Protein AF-F2D3T9-F1 (afdb_monomer_lite)

InterPro domains:
  IPR003323 OTU domain [PF02338] (13-83)
  IPR003323 OTU domain [PS50802] (6-86)
  IPR038765 Papain-like cysteine peptidase superfamily [SSF54001] (2-84)
  IPR050704 Peptidase C85-like [PTHR12419] (3-83)

Foldseek 3Di:
DVVVVDDDDDADPFLLRVLLVLCCVPVVGSVCSLVLLVQLLVLCVVPVVVQVVVDPDDSVVVSVQSNDPRHHDDVSSVVSSVVRVD

Secondary structure (DSSP, 8-state):
-GGGT--------STTHHHHHHHHHHHS-GGGHHHHHHHHHHHHHHTHHHHGGG-SS-HHHHHHHHTSTTPPP-HHHHHHHHHHH-

Organism: Hordeum vulgare subsp. vulgare (NCBI:txid112509)

pLDDT: mean 94.51, std 6.65, range [50.94, 98.0]

Structure (mmCIF, N/CA/C/O backbone):
data_AF-F2D3T9-F1
#
_entry.id   AF-F2D3T9-F1
#
loop_
_atom_site.group_PDB
_atom_site.id
_atom_site.type_symbol
_atom_site.label_atom_id
_atom_site.label_alt_id
_atom_site.label_comp_id
_atom_site.label_asym_id
_atom_site.label_entity_id
_atom_site.label_seq_id
_atom_site.pdbx_PDB_ins_code
_atom_site.Cartn_x
_atom_site.Cartn_y
_atom_site.Cartn_z
_atom_site.occupancy
_atom_site.B_iso_or_equiv
_atom_site.auth_seq_id
_atom_site.auth_comp_id
_atom_site.auth_asym_id
_atom_site.auth_atom_id
_atom_site.pdbx_PDB_model_num
ATOM 1 N N . LEU A 1 1 ? 11.672 -18.330 -9.987 1.00 70.50 1 LEU A N 1
ATOM 2 C CA . LEU A 1 1 ? 11.159 -17.356 -10.980 1.00 70.50 1 LEU A CA 1
ATOM 3 C C . LEU A 1 1 ? 11.487 -17.773 -12.412 1.00 70.50 1 LEU A C 1
ATOM 5 O O . LEU A 1 1 ? 10.553 -17.906 -13.191 1.00 70.50 1 LEU A O 1
ATOM 9 N N . GLY A 1 2 ? 12.744 -18.105 -12.735 1.00 81.38 2 GLY A N 1
ATOM 10 C CA . GLY A 1 2 ? 13.125 -18.546 -14.090 1.00 81.38 2 GLY A CA 1
ATOM 11 C C . GLY A 1 2 ? 12.372 -19.775 -14.625 1.00 81.38 2 GLY A C 1
ATOM 12 O O . GLY A 1 2 ? 12.054 -19.825 -15.805 1.00 81.38 2 GLY A O 1
ATOM 13 N N . THR A 1 3 ? 11.976 -20.712 -13.758 1.00 92.38 3 THR A N 1
ATOM 14 C CA . THR A 1 3 ? 11.126 -21.865 -14.126 1.00 92.38 3 THR A CA 1
ATOM 15 C C . THR A 1 3 ? 9.718 -21.478 -14.587 1.00 92.38 3 THR A C 1
ATOM 17 O O . THR A 1 3 ? 9.080 -22.247 -15.294 1.00 92.38 3 THR A O 1
ATOM 20 N N . TYR A 1 4 ? 9.239 -20.294 -14.200 1.00 91.00 4 TYR A N 1
ATOM 21 C CA . TYR A 1 4 ? 7.936 -19.744 -14.582 1.00 91.00 4 TYR A CA 1
ATOM 22 C C . TYR A 1 4 ? 8.059 -18.642 -15.648 1.00 91.00 4 TYR A C 1
ATOM 24 O O . TYR A 1 4 ? 7.087 -17.944 -15.914 1.00 91.00 4 TYR A O 1
ATOM 32 N N . GLY A 1 5 ? 9.251 -18.436 -16.225 1.00 92.25 5 GLY A N 1
ATOM 33 C CA . GLY A 1 5 ? 9.498 -17.346 -17.176 1.00 92.25 5 GLY A CA 1
ATOM 34 C C . GLY A 1 5 ? 9.429 -15.946 -16.553 1.00 92.25 5 GLY A C 1
ATOM 35 O O . GLY A 1 5 ? 9.203 -14.972 -17.262 1.00 92.25 5 GLY A O 1
ATOM 36 N N . LEU A 1 6 ? 9.605 -15.839 -15.232 1.00 92.25 6 LEU A N 1
ATOM 37 C CA . LEU A 1 6 ? 9.577 -14.575 -14.494 1.00 92.25 6 LEU A CA 1
ATOM 38 C C . LEU A 1 6 ? 10.989 -14.160 -14.061 1.00 92.25 6 LEU A C 1
ATOM 40 O O . LEU A 1 6 ? 11.854 -15.007 -13.824 1.00 92.25 6 LEU A O 1
ATOM 44 N N . ALA A 1 7 ? 11.187 -12.855 -13.886 1.00 92.00 7 ALA A N 1
ATOM 45 C CA . ALA A 1 7 ? 12.404 -12.253 -13.352 1.00 92.00 7 ALA A CA 1
ATOM 46 C C . ALA A 1 7 ? 12.056 -11.221 -12.271 1.00 92.00 7 ALA A C 1
ATOM 48 O O . ALA A 1 7 ? 10.976 -10.631 -12.299 1.00 92.00 7 ALA A O 1
ATOM 49 N N . GLU A 1 8 ? 12.962 -11.017 -11.315 1.00 91.88 8 GLU A N 1
ATOM 50 C CA . GLU A 1 8 ? 12.815 -9.965 -10.306 1.00 91.88 8 GLU A CA 1
ATOM 51 C C . GLU A 1 8 ? 13.195 -8.617 -10.903 1.00 91.88 8 GLU A C 1
ATOM 53 O O . GLU A 1 8 ? 14.223 -8.488 -11.570 1.00 91.88 8 GLU A O 1
ATOM 58 N N . TYR A 1 9 ? 12.384 -7.605 -10.618 1.00 91.12 9 TYR A N 1
ATOM 59 C CA . TYR A 1 9 ? 12.714 -6.222 -10.909 1.00 91.12 9 TYR A CA 1
ATOM 60 C C . TYR A 1 9 ? 13.065 -5.519 -9.601 1.00 91.12 9 TYR A C 1
ATOM 62 O O . TYR A 1 9 ? 12.284 -5.542 -8.648 1.00 91.12 9 TYR A O 1
ATOM 70 N N . GLN A 1 10 ? 14.256 -4.924 -9.542 1.00 93.12 10 GLN A N 1
ATOM 71 C CA . GLN A 1 10 ? 14.728 -4.269 -8.328 1.00 93.12 10 GLN A CA 1
ATOM 72 C C . GLN A 1 10 ? 13.964 -2.962 -8.102 1.00 93.12 10 GLN A C 1
ATOM 74 O O . GLN A 1 10 ? 13.938 -2.077 -8.955 1.00 93.12 10 GLN A O 1
ATOM 79 N N . ILE A 1 11 ? 13.346 -2.854 -6.928 1.00 93.88 11 ILE A N 1
ATOM 80 C CA . ILE A 1 11 ? 12.616 -1.674 -6.465 1.00 93.88 11 ILE A CA 1
ATOM 81 C C . ILE A 1 11 ? 13.402 -1.043 -5.318 1.00 93.88 11 ILE A C 1
ATOM 83 O O . ILE A 1 11 ? 14.007 -1.743 -4.508 1.00 93.88 11 ILE A O 1
ATOM 87 N N . GLU A 1 12 ? 13.375 0.285 -5.230 1.00 90.44 12 GLU A N 1
ATOM 88 C CA . GLU A 1 12 ? 13.983 1.011 -4.116 1.00 90.44 12 GLU A CA 1
ATOM 89 C C . GLU A 1 12 ? 13.432 0.525 -2.765 1.00 90.44 12 GLU A C 1
ATOM 91 O O . GLU A 1 12 ? 12.219 0.456 -2.559 1.00 90.44 12 GLU A O 1
ATOM 96 N N . GLY A 1 13 ? 14.331 0.222 -1.825 1.00 90.75 13 GLY A N 1
ATOM 97 C CA . GLY A 1 13 ? 14.009 -0.215 -0.461 1.00 90.75 13 GLY A CA 1
ATOM 98 C C . GLY A 1 13 ? 13.566 0.922 0.463 1.00 90.75 13 GLY A C 1
ATOM 99 O O . GLY A 1 13 ? 14.034 1.012 1.595 1.00 90.75 13 GLY A O 1
ATOM 100 N N . ASP A 1 14 ? 12.712 1.820 -0.024 1.00 93.44 14 ASP A N 1
ATOM 101 C CA . ASP A 1 14 ? 12.127 2.911 0.751 1.00 93.44 14 ASP A CA 1
ATOM 102 C C . ASP A 1 14 ? 10.723 2.540 1.262 1.00 93.44 14 ASP A C 1
ATOM 104 O O . ASP A 1 14 ? 10.145 1.512 0.908 1.00 93.44 14 ASP A O 1
ATOM 108 N N . GLY A 1 15 ? 10.106 3.410 2.065 1.00 94.00 15 GLY A N 1
ATOM 109 C CA . GLY A 1 15 ? 8.729 3.195 2.522 1.00 94.00 15 GLY A CA 1
ATOM 110 C C . GLY A 1 15 ? 7.661 3.319 1.421 1.00 94.00 15 GLY A C 1
ATOM 111 O O . GLY A 1 15 ? 6.469 3.339 1.717 1.00 94.00 15 GLY A O 1
ATOM 112 N N . ASN A 1 16 ? 8.044 3.444 0.148 1.00 96.12 16 ASN A N 1
ATOM 113 C CA . ASN A 1 16 ? 7.142 3.376 -0.998 1.00 96.12 16 ASN A CA 1
ATOM 114 C C . ASN A 1 16 ? 7.271 2.064 -1.776 1.00 96.12 16 ASN A C 1
ATOM 116 O O . ASN A 1 16 ? 6.489 1.871 -2.708 1.00 96.12 16 ASN A O 1
ATOM 120 N N . CYS A 1 17 ? 8.185 1.169 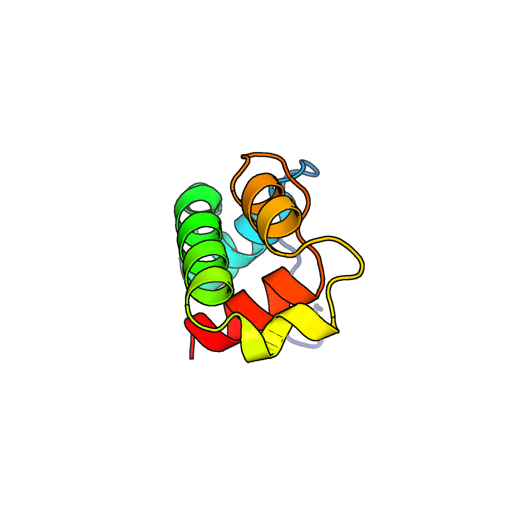-1.393 1.00 96.75 17 CYS A N 1
ATOM 121 C CA . CYS A 1 17 ? 8.532 -0.045 -2.128 1.00 96.75 17 CYS A CA 1
ATOM 122 C C . CYS A 1 17 ? 7.313 -0.876 -2.562 1.00 96.75 17 CYS A C 1
ATOM 124 O O . CYS A 1 17 ? 7.191 -1.206 -3.739 1.00 96.75 17 CYS A O 1
ATOM 126 N N . GLN A 1 18 ? 6.344 -1.123 -1.670 1.00 97.62 18 GLN A N 1
ATOM 127 C CA . GLN A 1 18 ? 5.123 -1.865 -2.012 1.00 97.62 18 GLN A CA 1
ATOM 128 C C . GLN A 1 18 ? 4.323 -1.159 -3.119 1.00 97.62 18 GLN A C 1
ATOM 130 O O . GLN A 1 18 ? 3.896 -1.786 -4.083 1.00 97.62 18 GLN A O 1
ATOM 135 N N . PHE A 1 19 ? 4.144 0.160 -3.019 1.00 97.25 19 PHE A N 1
ATOM 136 C CA . PHE A 1 19 ? 3.394 0.933 -4.011 1.00 97.25 19 PHE A CA 1
ATOM 137 C C . PHE A 1 19 ? 4.161 1.093 -5.327 1.00 97.25 19 PHE A C 1
ATOM 139 O O . PHE A 1 19 ? 3.527 1.176 -6.376 1.00 97.25 19 PHE A O 1
ATOM 146 N N . ARG A 1 20 ? 5.500 1.126 -5.286 1.00 97.25 20 ARG A N 1
ATOM 147 C CA . ARG A 1 20 ? 6.368 1.108 -6.473 1.00 97.25 20 ARG A CA 1
ATOM 148 C C . ARG A 1 20 ? 6.284 -0.235 -7.194 1.00 97.25 20 ARG A C 1
ATOM 150 O O . ARG A 1 20 ? 6.082 -0.242 -8.401 1.00 97.25 20 ARG A O 1
ATOM 157 N N . ALA A 1 21 ? 6.342 -1.346 -6.460 1.00 96.94 21 ALA A N 1
ATOM 158 C CA . ALA A 1 21 ? 6.169 -2.686 -7.014 1.00 96.94 21 ALA A CA 1
ATOM 159 C C . ALA A 1 21 ? 4.779 -2.860 -7.648 1.00 96.94 21 ALA A C 1
ATOM 161 O O . ALA A 1 21 ? 4.663 -3.331 -8.774 1.00 96.94 21 ALA A O 1
ATOM 162 N N . LEU A 1 22 ? 3.719 -2.402 -6.975 1.00 96.50 22 LEU A N 1
ATOM 163 C CA . LEU A 1 22 ? 2.368 -2.406 -7.544 1.00 96.50 22 LEU A CA 1
ATOM 164 C C . LEU A 1 22 ? 2.265 -1.513 -8.791 1.00 96.50 22 LEU A C 1
ATOM 166 O O . LEU A 1 22 ? 1.645 -1.903 -9.776 1.00 96.50 22 LEU A O 1
ATOM 170 N N . ALA A 1 23 ? 2.876 -0.326 -8.773 1.00 96.19 23 ALA A N 1
ATOM 171 C CA . ALA A 1 23 ? 2.880 0.574 -9.923 1.00 96.19 23 ALA A CA 1
ATOM 172 C C . ALA A 1 23 ? 3.629 -0.017 -11.125 1.00 96.19 23 ALA A C 1
ATOM 174 O O . ALA A 1 23 ? 3.152 0.101 -12.250 1.00 96.19 23 ALA A O 1
ATOM 175 N N . ASP A 1 24 ? 4.744 -0.706 -10.895 1.00 95.50 24 ASP A N 1
ATOM 176 C CA . ASP A 1 24 ? 5.440 -1.462 -11.934 1.00 95.50 24 ASP A CA 1
ATOM 177 C C . ASP A 1 24 ? 4.556 -2.578 -12.519 1.00 95.50 24 ASP A C 1
ATOM 179 O O . ASP A 1 24 ? 4.385 -2.667 -13.733 1.00 95.50 24 ASP A O 1
ATOM 183 N N . GLN A 1 25 ? 3.902 -3.381 -11.680 1.00 94.25 25 GLN A N 1
ATOM 184 C CA . GLN A 1 25 ? 3.073 -4.486 -12.171 1.00 94.25 25 GLN A CA 1
ATOM 185 C C . GLN A 1 25 ? 1.817 -4.020 -12.929 1.00 94.25 25 GLN A C 1
ATOM 187 O O . GLN A 1 25 ? 1.401 -4.686 -13.875 1.00 94.25 25 GLN A O 1
ATOM 192 N N . ILE A 1 26 ? 1.234 -2.873 -12.556 1.00 93.75 26 ILE A N 1
ATOM 193 C CA . ILE A 1 26 ? -0.004 -2.345 -13.159 1.00 93.75 26 ILE A CA 1
ATOM 194 C C . ILE A 1 26 ? 0.285 -1.432 -14.358 1.00 93.75 26 ILE A C 1
ATOM 196 O O . ILE A 1 26 ? -0.374 -1.533 -15.390 1.00 93.75 26 ILE A O 1
ATOM 200 N N . PHE A 1 27 ? 1.255 -0.524 -14.228 1.00 93.56 27 PHE A N 1
ATOM 201 C CA . PHE A 1 27 ? 1.526 0.538 -15.204 1.00 93.56 27 PHE A CA 1
ATOM 202 C C . PHE A 1 27 ? 2.850 0.360 -15.952 1.00 93.56 27 PHE A C 1
ATOM 204 O O . PHE A 1 27 ? 3.173 1.198 -16.792 1.00 93.56 27 PHE A O 1
ATOM 211 N N . ARG A 1 28 ? 3.634 -0.685 -15.645 1.00 94.25 28 ARG A N 1
ATOM 212 C CA . ARG A 1 28 ? 5.013 -0.866 -16.145 1.00 94.25 28 ARG A CA 1
ATOM 213 C C . ARG A 1 28 ? 5.910 0.336 -15.847 1.00 94.25 28 ARG A C 1
ATOM 215 O O . ARG A 1 28 ? 6.840 0.627 -16.593 1.00 94.25 28 ARG A O 1
ATOM 222 N N . ASN A 1 29 ? 5.589 1.070 -14.780 1.00 94.44 29 ASN A N 1
ATOM 223 C CA . ASN A 1 29 ? 6.322 2.256 -14.375 1.00 94.44 29 ASN A CA 1
ATOM 224 C C . ASN A 1 29 ? 6.188 2.497 -12.852 1.00 94.44 29 ASN A C 1
ATOM 226 O O . ASN A 1 29 ? 5.119 2.915 -12.387 1.00 94.44 29 ASN A O 1
ATOM 230 N N . PRO A 1 30 ? 7.263 2.293 -12.065 1.00 95.19 30 PRO A N 1
ATOM 231 C CA . PRO A 1 30 ? 7.241 2.459 -10.612 1.00 95.19 30 PRO A CA 1
ATOM 232 C C . PRO A 1 30 ? 7.041 3.912 -10.148 1.00 95.19 30 PRO A C 1
ATOM 234 O O . PRO A 1 30 ? 6.654 4.128 -8.996 1.00 95.19 30 PRO A O 1
ATOM 237 N N . ASP A 1 31 ? 7.226 4.919 -11.007 1.00 95.00 31 ASP A N 1
ATOM 238 C CA . ASP A 1 31 ? 7.017 6.336 -10.662 1.00 95.00 31 ASP A CA 1
ATOM 239 C C . ASP A 1 31 ? 5.535 6.671 -10.436 1.00 95.00 31 ASP A C 1
ATOM 241 O O . ASP A 1 31 ? 5.185 7.654 -9.776 1.00 95.00 31 ASP A O 1
ATOM 245 N N . TYR A 1 32 ? 4.629 5.793 -10.875 1.00 96.12 32 TYR A N 1
ATOM 246 C CA . TYR A 1 32 ? 3.201 5.897 -10.581 1.00 96.12 32 TYR A CA 1
ATOM 247 C C . TYR A 1 32 ? 2.832 5.469 -9.148 1.00 96.12 32 TYR A C 1
ATOM 249 O O . TYR A 1 32 ? 1.652 5.510 -8.787 1.00 96.12 32 TYR A O 1
ATOM 257 N N . HIS A 1 33 ? 3.798 5.140 -8.280 1.00 96.38 33 HIS A N 1
ATOM 258 C CA . HIS A 1 33 ? 3.548 4.706 -6.897 1.00 96.38 33 HIS A CA 1
ATOM 259 C C . HIS A 1 33 ? 2.653 5.666 -6.094 1.00 96.38 33 HIS A C 1
ATOM 261 O O . HIS A 1 33 ? 1.823 5.230 -5.293 1.00 96.38 33 HIS A O 1
ATOM 267 N N . ARG A 1 34 ? 2.754 6.983 -6.326 1.00 96.56 34 ARG A N 1
ATOM 268 C CA . ARG A 1 34 ? 1.889 7.979 -5.671 1.00 96.56 34 ARG A CA 1
ATOM 269 C C . ARG A 1 34 ? 0.423 7.836 -6.089 1.00 96.56 34 ARG A C 1
ATOM 271 O O . ARG A 1 34 ? -0.469 8.014 -5.255 1.00 96.56 34 ARG A O 1
ATOM 278 N N . HIS A 1 35 ? 0.170 7.509 -7.356 1.00 96.44 35 HIS A N 1
ATOM 279 C CA . HIS A 1 35 ? -1.174 7.259 -7.877 1.00 96.44 35 HIS A CA 1
ATOM 280 C C . HIS A 1 35 ? -1.754 5.981 -7.274 1.00 96.44 35 HIS A C 1
ATOM 282 O O . HIS A 1 35 ? -2.881 6.007 -6.776 1.00 96.44 35 HIS A O 1
ATOM 288 N N . VAL A 1 36 ? -0.955 4.910 -7.219 1.00 96.88 36 VAL A N 1
ATOM 289 C CA . VAL A 1 36 ? -1.345 3.647 -6.579 1.00 96.88 36 VAL A CA 1
ATOM 290 C C . VAL A 1 36 ? -1.666 3.862 -5.101 1.00 96.88 36 VAL A C 1
ATOM 292 O O . VAL A 1 36 ? -2.768 3.533 -4.670 1.00 96.88 36 VAL A O 1
ATOM 295 N N . ARG A 1 37 ? -0.782 4.514 -4.330 1.00 97.75 37 ARG A N 1
ATOM 296 C CA . ARG A 1 37 ? -1.033 4.825 -2.910 1.00 97.75 37 ARG A CA 1
ATOM 297 C C . ARG A 1 37 ? -2.342 5.591 -2.724 1.00 97.75 37 ARG A C 1
ATOM 299 O O . ARG A 1 37 ? -3.136 5.261 -1.846 1.00 97.75 37 ARG A O 1
ATOM 306 N N . LYS A 1 38 ? -2.601 6.601 -3.561 1.00 97.56 38 LYS A N 1
ATOM 307 C CA . LYS A 1 38 ? -3.845 7.381 -3.504 1.00 97.56 38 LYS A C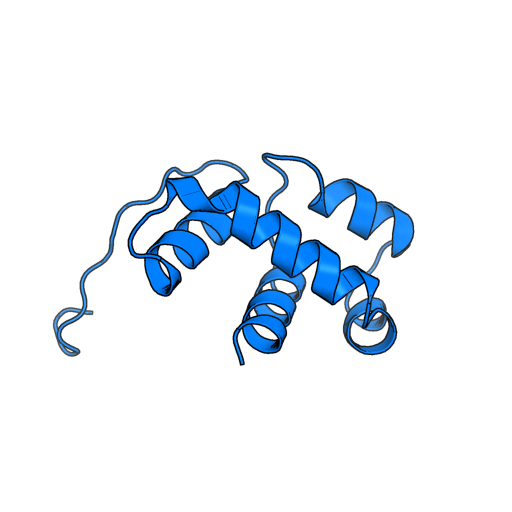A 1
ATOM 308 C C . LYS A 1 38 ? -5.078 6.510 -3.770 1.00 97.56 38 LYS A C 1
ATOM 310 O O . LYS A 1 38 ? -6.081 6.685 -3.081 1.00 97.56 38 LYS A O 1
ATOM 315 N N . ALA A 1 39 ? -5.009 5.595 -4.736 1.00 97.12 39 ALA A N 1
ATOM 316 C CA . ALA A 1 39 ? -6.101 4.679 -5.059 1.00 97.12 39 ALA A CA 1
ATOM 317 C C . ALA A 1 39 ? -6.368 3.679 -3.921 1.00 97.12 39 ALA A C 1
ATOM 319 O O . ALA A 1 39 ? -7.512 3.546 -3.494 1.00 97.12 39 ALA A O 1
ATOM 320 N N . VAL A 1 40 ? -5.316 3.073 -3.367 1.00 97.56 40 VAL A N 1
ATOM 321 C CA . VAL A 1 40 ? -5.399 2.141 -2.229 1.00 97.56 40 VAL A CA 1
ATOM 322 C C . VAL A 1 40 ? -6.000 2.822 -1.001 1.00 97.56 40 VAL A C 1
ATOM 324 O O . VAL A 1 40 ? -6.963 2.341 -0.416 1.00 97.56 40 VAL A O 1
ATOM 327 N N . VAL A 1 41 ? -5.502 4.003 -0.632 1.00 97.69 41 VAL A N 1
ATOM 328 C CA . VAL A 1 41 ? -6.049 4.763 0.502 1.00 97.69 41 VAL A CA 1
ATOM 329 C C . VAL A 1 41 ? -7.510 5.153 0.274 1.00 97.69 41 VAL A C 1
ATOM 331 O O . VAL A 1 41 ? -8.287 5.212 1.231 1.00 97.69 41 VAL A O 1
ATOM 334 N N . LYS A 1 42 ? -7.899 5.451 -0.971 1.00 97.94 42 LYS A N 1
ATOM 335 C CA . LYS A 1 42 ? -9.296 5.732 -1.312 1.00 97.94 42 LYS A CA 1
ATOM 336 C C . LYS A 1 42 ? -10.167 4.492 -1.080 1.00 97.94 42 LYS A C 1
ATOM 338 O O . LYS A 1 42 ? -11.173 4.623 -0.390 1.00 97.94 42 LYS A O 1
ATOM 343 N N . GLN A 1 43 ? -9.732 3.321 -1.548 1.00 98.00 43 GLN A N 1
ATOM 344 C CA . GLN A 1 43 ? -10.407 2.040 -1.316 1.00 98.00 43 GLN A CA 1
ATOM 345 C C . GLN A 1 43 ? -10.589 1.761 0.184 1.00 98.00 43 GLN A C 1
ATOM 347 O O . GLN A 1 43 ? -11.705 1.518 0.641 1.00 98.00 43 GLN A O 1
ATOM 352 N N . LEU A 1 44 ? -9.513 1.886 0.967 1.00 97.62 44 LEU A N 1
ATOM 353 C CA . LEU A 1 44 ? -9.538 1.718 2.425 1.00 97.62 44 LEU A CA 1
ATOM 354 C C . LEU A 1 44 ? -10.548 2.666 3.092 1.00 97.62 44 LEU A C 1
ATOM 356 O O . LEU A 1 44 ? -11.292 2.287 3.993 1.00 97.62 44 LEU A O 1
ATOM 360 N N . LYS A 1 45 ? -10.606 3.920 2.634 1.00 97.62 45 LYS A N 1
ATOM 361 C CA . LYS A 1 45 ? -11.536 4.914 3.178 1.00 97.62 45 LYS A CA 1
ATOM 362 C C . LYS A 1 45 ? -12.997 4.592 2.840 1.00 97.62 45 LYS A C 1
ATOM 364 O O . LYS A 1 45 ? -13.851 4.777 3.704 1.00 97.62 45 LYS A O 1
ATOM 369 N N . GLU A 1 46 ? -13.286 4.190 1.604 1.00 97.75 46 GLU A N 1
ATOM 370 C CA . GLU A 1 46 ? -14.653 3.959 1.112 1.00 97.75 46 GLU A CA 1
ATOM 371 C C . GLU A 1 46 ? -15.251 2.658 1.663 1.00 97.75 46 GLU A C 1
ATOM 373 O O . GLU A 1 46 ? -16.409 2.646 2.075 1.00 97.75 46 GLU A O 1
ATOM 378 N N . PHE A 1 47 ? -14.442 1.604 1.790 1.00 97.25 47 PHE A N 1
ATOM 379 C CA . PHE A 1 47 ? -14.880 0.278 2.240 1.00 97.25 47 PHE A CA 1
ATOM 380 C C . PHE A 1 47 ? -14.347 -0.082 3.631 1.00 97.25 47 PHE A C 1
ATOM 382 O O . PHE A 1 47 ? -13.989 -1.225 3.903 1.00 97.25 47 PHE A O 1
ATOM 389 N N . ARG A 1 48 ? -14.317 0.895 4.545 1.00 96.94 48 ARG A N 1
ATOM 390 C CA . ARG A 1 48 ? -13.762 0.760 5.905 1.00 96.94 48 ARG A CA 1
ATOM 391 C C . ARG A 1 48 ? -14.143 -0.547 6.616 1.00 96.94 48 ARG A C 1
ATOM 393 O O . ARG A 1 48 ? -13.276 -1.179 7.212 1.00 96.94 48 ARG A O 1
ATOM 400 N N . LYS A 1 49 ? -15.418 -0.948 6.551 1.00 97.12 49 LYS A N 1
ATOM 401 C CA . LYS A 1 4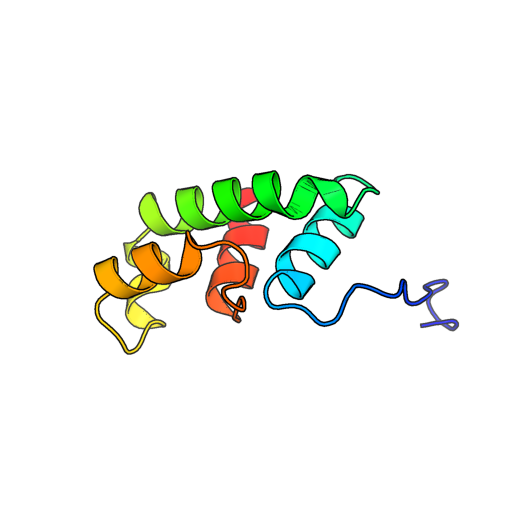9 ? -15.946 -2.139 7.242 1.00 97.12 49 LYS A CA 1
ATOM 402 C C . LYS A 1 49 ? -15.246 -3.441 6.835 1.00 97.12 49 LYS A C 1
ATOM 404 O O . LYS A 1 49 ? -15.232 -4.378 7.621 1.00 97.12 49 LYS A O 1
ATOM 409 N N . HIS A 1 50 ? -14.670 -3.504 5.634 1.00 96.62 50 HIS A N 1
ATOM 410 C CA . HIS A 1 50 ? -13.956 -4.690 5.154 1.00 96.62 50 HIS A CA 1
ATOM 411 C C . HIS A 1 50 ? -12.559 -4.818 5.764 1.00 96.62 50 HIS A C 1
ATOM 413 O O . HIS A 1 50 ? -12.024 -5.917 5.832 1.00 96.62 50 HIS A O 1
ATOM 419 N N . TYR A 1 51 ? -11.969 -3.708 6.213 1.00 97.56 51 TYR A N 1
ATOM 420 C CA . TYR A 1 51 ? -10.562 -3.665 6.609 1.00 97.56 51 TYR A CA 1
ATOM 421 C C . TYR A 1 51 ? -10.358 -3.363 8.091 1.00 97.56 51 TYR A C 1
ATOM 423 O O . TYR A 1 51 ? -9.341 -3.752 8.654 1.00 97.56 51 TYR A O 1
ATOM 431 N N . GLU A 1 52 ? -11.284 -2.646 8.733 1.00 96.62 52 GLU A N 1
ATOM 432 C CA . GLU A 1 52 ? -11.058 -2.114 10.082 1.00 96.62 52 GLU A CA 1
ATOM 433 C C . GLU A 1 52 ? -10.808 -3.193 11.140 1.00 96.62 52 GLU A C 1
ATOM 435 O O . GLU A 1 52 ? -10.029 -2.953 12.054 1.00 96.62 52 GLU A O 1
ATOM 440 N N . GLY A 1 53 ? -11.386 -4.388 10.980 1.00 97.12 53 GLY A N 1
ATOM 441 C CA . GLY A 1 53 ? -11.151 -5.522 11.881 1.00 97.12 53 GLY A CA 1
ATOM 442 C C . GLY A 1 53 ? -9.728 -6.093 11.828 1.00 97.12 53 GLY A C 1
ATOM 443 O O . GLY A 1 53 ? -9.316 -6.771 12.762 1.00 97.12 53 GLY A O 1
ATOM 444 N N . TYR A 1 54 ? -8.967 -5.796 10.771 1.00 96.88 54 TYR A N 1
ATOM 445 C CA . TYR A 1 54 ? -7.576 -6.235 10.598 1.00 96.88 54 TYR A CA 1
ATOM 446 C C . TYR A 1 54 ? -6.559 -5.173 11.033 1.00 96.88 54 TYR A C 1
ATOM 448 O O . TYR A 1 54 ? -5.353 -5.412 11.008 1.00 96.88 54 TYR A O 1
ATOM 456 N N . VAL A 1 55 ? -7.028 -3.986 11.429 1.00 96.44 55 VAL A N 1
ATOM 457 C CA . VAL A 1 55 ? -6.172 -2.874 11.837 1.00 96.44 55 VAL A CA 1
ATOM 458 C C . VAL A 1 55 ? -6.205 -2.753 13.366 1.00 96.44 55 VAL A C 1
ATOM 460 O O . VAL A 1 55 ? -7.237 -2.389 13.922 1.00 96.44 55 VAL A O 1
ATOM 463 N N . PRO A 1 56 ? -5.086 -2.997 14.075 1.00 92.00 56 PRO A N 1
ATOM 464 C CA . PRO A 1 56 ? -5.062 -3.005 15.542 1.00 92.00 56 PRO A CA 1
ATOM 465 C C . PRO A 1 56 ? -5.109 -1.605 16.180 1.00 92.00 56 PRO A C 1
ATOM 467 O O . PRO A 1 56 ? -5.228 -1.482 17.396 1.00 92.00 56 PRO A O 1
ATOM 470 N N . LEU A 1 57 ? -4.978 -0.541 15.382 1.00 93.25 57 LEU A N 1
ATOM 471 C CA . LEU A 1 57 ? -5.042 0.850 15.836 1.00 93.25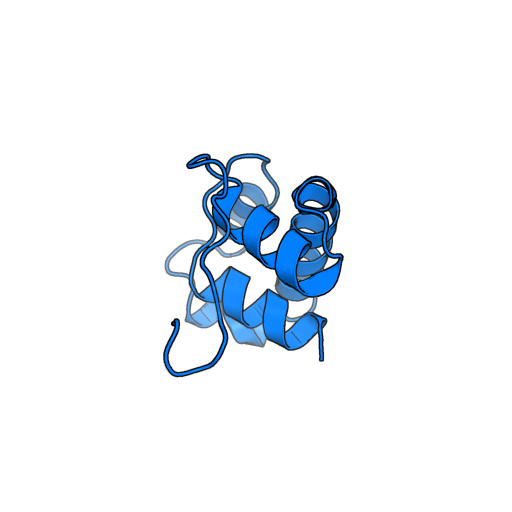 57 LEU A CA 1
ATOM 472 C C . LEU A 1 57 ? -6.324 1.541 15.364 1.00 93.25 57 LEU A C 1
ATOM 474 O O . LEU A 1 57 ? -7.017 1.052 14.475 1.00 93.25 57 LEU A O 1
ATOM 478 N N . ASP A 1 58 ? -6.604 2.734 15.899 1.00 96.88 58 ASP A N 1
ATOM 479 C CA . ASP A 1 58 ? -7.714 3.548 15.401 1.00 96.88 58 ASP A CA 1
ATOM 480 C C . ASP A 1 58 ? -7.622 3.735 13.877 1.00 96.88 58 ASP A C 1
ATOM 482 O O . ASP A 1 58 ? -6.617 4.206 13.329 1.00 96.88 58 ASP A O 1
ATOM 486 N N . TYR A 1 59 ? -8.708 3.395 13.186 1.00 97.25 59 TYR A N 1
ATOM 487 C CA . TYR A 1 59 ? -8.722 3.354 11.730 1.00 97.25 59 TYR A CA 1
ATOM 488 C C . TYR A 1 59 ? -8.480 4.732 11.096 1.00 97.25 59 TYR A C 1
ATOM 490 O O . TYR A 1 59 ? -7.883 4.841 10.024 1.00 97.25 59 TYR A O 1
ATOM 498 N N . LYS A 1 60 ? -8.893 5.828 11.752 1.00 97.06 60 LYS A N 1
ATOM 499 C CA . LYS A 1 60 ? -8.622 7.179 11.236 1.00 97.06 60 LYS A CA 1
ATOM 500 C C . LYS A 1 60 ? -7.136 7.512 11.347 1.00 97.06 60 LYS A C 1
ATOM 502 O O . LYS A 1 60 ? -6.601 8.154 10.440 1.00 97.06 60 LYS A O 1
ATOM 507 N N . VAL A 1 61 ? -6.468 7.091 12.421 1.00 97.38 61 VAL A N 1
ATOM 508 C CA . VAL A 1 61 ? -5.009 7.216 12.575 1.00 97.38 61 VAL A CA 1
ATOM 509 C C . 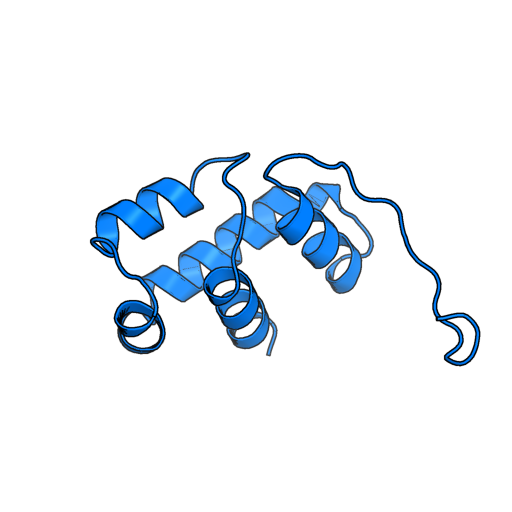VAL A 1 61 ? -4.283 6.377 11.521 1.00 97.38 61 VAL A C 1
ATOM 511 O O . VAL A 1 61 ? -3.371 6.891 10.871 1.00 97.38 61 VAL A O 1
ATOM 514 N N . TYR A 1 62 ? -4.736 5.147 11.272 1.00 97.75 62 TYR A N 1
ATOM 515 C CA . TYR A 1 62 ? -4.200 4.283 10.216 1.00 97.75 62 TYR A CA 1
ATOM 516 C C . TYR A 1 62 ? -4.289 4.936 8.833 1.00 97.75 62 TYR A C 1
ATOM 518 O O . TYR A 1 62 ? -3.276 5.106 8.156 1.00 97.75 62 TYR A O 1
ATOM 526 N N . LEU A 1 63 ? -5.471 5.428 8.447 1.00 97.62 63 LEU A N 1
ATOM 527 C CA . LEU A 1 63 ? -5.655 6.126 7.170 1.00 97.62 63 LEU A CA 1
ATOM 528 C C . LEU A 1 63 ? -4.777 7.380 7.047 1.00 97.62 63 LEU A C 1
ATOM 530 O O . LEU A 1 63 ? -4.329 7.712 5.949 1.00 97.62 63 LEU A O 1
ATOM 534 N N . LYS A 1 64 ? -4.541 8.112 8.146 1.00 97.50 64 LYS A N 1
ATOM 535 C CA . LYS A 1 64 ? -3.631 9.270 8.147 1.00 97.50 64 LYS A CA 1
ATOM 536 C C . LYS A 1 64 ? -2.184 8.847 7.904 1.00 97.50 64 LYS A C 1
ATOM 538 O O . LYS A 1 64 ? -1.505 9.532 7.145 1.00 97.50 64 LYS A O 1
ATOM 543 N N . LYS A 1 65 ? -1.733 7.741 8.505 1.00 97.00 65 LYS A N 1
ATOM 544 C CA . LYS A 1 65 ? -0.404 7.166 8.257 1.00 97.00 65 LYS A CA 1
ATOM 545 C C . LYS A 1 65 ? -0.260 6.724 6.804 1.00 97.00 65 LYS A C 1
ATOM 547 O O . LYS A 1 65 ? 0.599 7.248 6.107 1.00 97.00 65 LYS A O 1
ATOM 552 N N . MET A 1 66 ? -1.177 5.895 6.305 1.00 97.19 66 MET A N 1
ATOM 553 C CA . MET A 1 66 ? -1.097 5.328 4.949 1.00 97.19 66 MET A CA 1
ATOM 554 C C . MET A 1 66 ? -1.129 6.376 3.826 1.00 97.19 66 MET A C 1
ATOM 556 O O . MET A 1 66 ? -0.595 6.149 2.738 1.00 97.19 66 MET A O 1
ATOM 560 N N . LYS A 1 67 ? -1.703 7.558 4.088 1.00 96.81 67 LYS A N 1
ATOM 561 C CA . LYS A 1 67 ? -1.654 8.718 3.181 1.00 96.81 67 LYS A CA 1
ATOM 562 C C . LYS A 1 67 ? -0.261 9.315 2.999 1.00 96.81 67 LYS A C 1
ATOM 564 O O . LYS A 1 67 ? -0.035 9.976 1.985 1.00 96.81 67 LYS A O 1
ATOM 569 N N . ARG A 1 68 ? 0.637 9.169 3.975 1.00 97.19 68 ARG A N 1
ATOM 570 C CA . ARG A 1 68 ? 1.960 9.799 3.950 1.00 97.19 68 ARG A CA 1
ATOM 571 C C . ARG A 1 68 ? 2.856 9.070 2.956 1.00 97.19 68 ARG A C 1
ATOM 573 O O . ARG A 1 68 ? 2.908 7.845 2.928 1.00 97.19 68 ARG A O 1
ATOM 580 N N . SER A 1 69 ? 3.567 9.838 2.135 1.00 95.75 69 SER A N 1
ATOM 581 C CA . SER A 1 69 ? 4.631 9.279 1.298 1.00 95.75 69 SER A CA 1
ATOM 582 C C . SER A 1 69 ? 5.732 8.711 2.191 1.00 95.75 69 SER A C 1
ATOM 584 O O . SER A 1 69 ? 6.056 9.321 3.210 1.00 95.75 69 SER A O 1
ATOM 586 N N . GLY A 1 70 ? 6.283 7.559 1.818 1.00 95.44 70 GLY A N 1
ATOM 587 C CA . GLY A 1 70 ? 7.275 6.846 2.620 1.00 95.44 70 GLY A CA 1
ATOM 588 C C . GLY A 1 70 ? 6.710 6.088 3.827 1.00 95.44 70 GLY A C 1
ATOM 589 O O . GLY A 1 70 ? 7.491 5.534 4.591 1.00 95.44 70 GLY A O 1
ATOM 590 N N . GLU A 1 71 ? 5.387 6.037 4.024 1.00 97.50 71 GLU A N 1
ATOM 591 C CA . GLU A 1 71 ? 4.802 5.104 4.996 1.00 97.50 71 GLU A CA 1
ATOM 592 C C . GLU A 1 71 ? 4.751 3.701 4.387 1.00 97.50 71 GLU A C 1
ATOM 594 O O . GLU A 1 71 ? 4.121 3.511 3.338 1.00 97.50 71 GLU A O 1
ATOM 599 N N . TRP A 1 72 ? 5.374 2.737 5.064 1.00 96.31 72 TRP A N 1
ATOM 600 C CA . TRP A 1 72 ? 5.402 1.334 4.664 1.00 96.31 72 TRP A CA 1
ATOM 601 C C . TRP A 1 72 ? 3.987 0.770 4.526 1.00 96.31 72 TRP A C 1
ATOM 603 O O . TRP A 1 72 ? 3.147 0.952 5.406 1.00 96.31 72 TRP A O 1
ATOM 613 N N . GLY A 1 73 ? 3.731 0.093 3.409 1.00 96.19 73 GLY A N 1
ATOM 614 C CA . GLY A 1 73 ? 2.510 -0.683 3.227 1.00 96.19 73 GLY A CA 1
ATOM 615 C C . GLY A 1 73 ? 2.562 -2.008 3.989 1.00 96.19 73 GLY A C 1
ATOM 616 O O . GLY A 1 73 ? 3.633 -2.488 4.359 1.00 96.19 73 GLY A O 1
ATOM 617 N N . ASP A 1 74 ? 1.398 -2.606 4.198 1.00 96.38 74 ASP A N 1
ATOM 618 C CA . ASP A 1 74 ? 1.199 -3.868 4.900 1.00 96.38 74 ASP A CA 1
ATOM 619 C C . ASP A 1 74 ? 0.297 -4.812 4.080 1.00 96.38 74 ASP A C 1
ATOM 621 O O . ASP A 1 74 ? 0.067 -4.626 2.881 1.00 96.38 74 ASP A O 1
ATOM 625 N N . HIS A 1 75 ? -0.188 -5.877 4.711 1.00 97.00 75 HIS A N 1
ATOM 626 C CA . HIS A 1 75 ? -1.099 -6.828 4.078 1.00 97.00 75 HIS A CA 1
ATOM 627 C C . HIS A 1 75 ? -2.484 -6.219 3.782 1.00 97.00 75 HIS A C 1
ATOM 629 O O . HIS A 1 75 ? -3.129 -6.622 2.817 1.00 97.00 75 HIS A O 1
ATOM 635 N N . VAL A 1 76 ? -2.930 -5.219 4.551 1.00 97.62 76 VAL A N 1
ATOM 636 C CA . VAL A 1 76 ? -4.229 -4.557 4.366 1.00 97.62 76 VAL A CA 1
ATOM 637 C C . VAL A 1 76 ? -4.177 -3.608 3.168 1.00 97.62 76 VAL A C 1
ATOM 639 O O . VAL A 1 76 ? -5.106 -3.587 2.361 1.00 97.62 76 VAL A O 1
ATOM 642 N N . THR A 1 77 ? -3.078 -2.866 2.983 1.00 97.31 77 THR A N 1
ATOM 643 C CA . THR A 1 77 ? -2.873 -2.067 1.761 1.00 97.31 77 THR A CA 1
ATOM 644 C C . THR A 1 77 ? -2.743 -2.940 0.519 1.00 97.31 77 THR A C 1
ATOM 646 O O . THR A 1 77 ? -3.215 -2.534 -0.543 1.00 97.31 77 THR A O 1
ATOM 649 N N . LEU A 1 78 ? -2.157 -4.136 0.638 1.00 97.38 78 LEU A N 1
ATOM 650 C CA . LEU A 1 78 ? -2.079 -5.094 -0.464 1.00 97.38 78 LEU A CA 1
ATOM 651 C C . LEU A 1 78 ? -3.462 -5.643 -0.842 1.00 97.38 78 LEU A C 1
ATOM 653 O O . LEU A 1 78 ? -3.808 -5.632 -2.022 1.00 97.38 78 LEU A O 1
ATOM 657 N N . GLN A 1 79 ? -4.275 -6.047 0.140 1.00 97.94 79 GLN A N 1
ATOM 658 C CA . GLN A 1 79 ? -5.648 -6.496 -0.114 1.00 97.94 79 GLN A CA 1
ATOM 659 C C . GLN A 1 79 ? -6.489 -5.384 -0.751 1.00 97.94 79 GLN A C 1
ATOM 661 O O . GLN A 1 79 ? -7.135 -5.598 -1.769 1.00 97.94 79 GLN A O 1
ATOM 666 N N . ALA A 1 80 ? -6.416 -4.162 -0.217 1.00 97.50 80 ALA A N 1
ATOM 667 C CA . ALA A 1 80 ? -7.134 -3.028 -0.788 1.00 97.50 80 ALA A CA 1
ATOM 668 C C . ALA A 1 80 ? -6.638 -2.646 -2.194 1.00 97.50 80 ALA A C 1
ATOM 670 O O . ALA A 1 80 ? -7.409 -2.115 -2.992 1.00 97.50 80 ALA A O 1
ATOM 671 N N . ALA A 1 81 ? -5.366 -2.893 -2.523 1.00 96.88 81 ALA A N 1
ATOM 672 C CA . ALA A 1 81 ? -4.880 -2.749 -3.891 1.00 96.88 81 ALA A CA 1
ATOM 673 C C . ALA A 1 81 ? -5.529 -3.779 -4.820 1.00 96.88 81 ALA A C 1
ATOM 675 O O . ALA A 1 81 ? -6.006 -3.398 -5.886 1.00 96.88 81 ALA A O 1
ATOM 676 N N . ALA A 1 82 ? -5.597 -5.045 -4.400 1.00 96.19 82 ALA A N 1
ATOM 677 C CA . ALA A 1 82 ? -6.246 -6.104 -5.166 1.00 96.19 82 ALA A CA 1
ATOM 678 C C . ALA A 1 82 ? -7.733 -5.795 -5.403 1.00 96.19 82 ALA A C 1
ATOM 680 O O 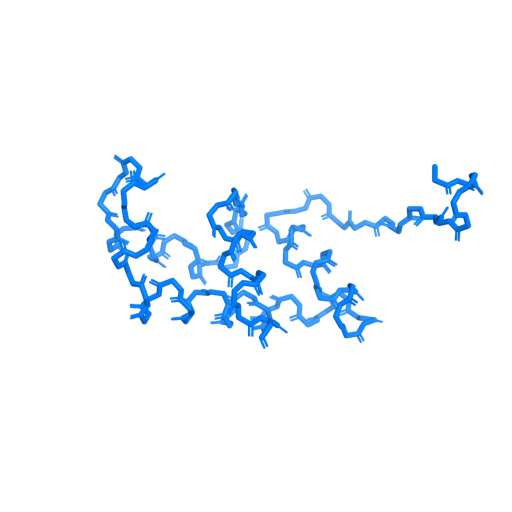. ALA A 1 82 ? -8.151 -5.720 -6.555 1.00 96.19 82 ALA A O 1
ATOM 681 N N . ASP A 1 83 ? -8.481 -5.473 -4.343 1.00 95.81 83 ASP A N 1
ATOM 682 C CA . ASP A 1 83 ? -9.920 -5.166 -4.405 1.00 95.81 83 ASP A CA 1
ATOM 683 C C . ASP A 1 83 ? -10.246 -3.928 -5.256 1.00 95.81 83 ASP A C 1
ATOM 685 O O . ASP A 1 83 ? -11.390 -3.725 -5.660 1.00 95.81 83 ASP A O 1
ATOM 689 N N . ARG A 1 84 ? -9.266 -3.040 -5.473 1.00 89.31 84 ARG A N 1
ATOM 690 C CA . ARG A 1 84 ? -9.438 -1.828 -6.283 1.00 89.31 84 ARG A CA 1
ATOM 691 C C . ARG A 1 84 ? -9.115 -2.045 -7.760 1.00 89.31 84 ARG A C 1
ATOM 693 O O . ARG A 1 84 ? -9.600 -1.263 -8.583 1.00 89.31 84 ARG A O 1
ATOM 700 N N . VAL A 1 85 ? -8.218 -2.985 -8.060 1.00 69.06 85 VAL A N 1
ATOM 701 C CA . VAL A 1 85 ? -7.681 -3.259 -9.405 1.00 69.06 85 VAL A CA 1
ATOM 702 C C . VAL A 1 85 ? -8.476 -4.368 -10.114 1.00 69.06 85 VAL A C 1
ATOM 704 O O . VAL A 1 85 ? -8.368 -4.489 -11.333 1.00 69.06 85 VAL A O 1
ATOM 707 N N . THR A 1 86 ? -9.319 -5.107 -9.386 1.00 50.94 86 THR A N 1
ATOM 708 C CA . THR A 1 86 ? -10.461 -5.873 -9.924 1.00 50.94 86 THR A CA 1
ATOM 709 C C . THR A 1 86 ? -11.667 -4.982 -10.189 1.00 50.94 86 THR A C 1
ATOM 711 O O . THR A 1 86 ? -12.301 -5.159 -11.249 1.00 50.94 86 THR A O 1
#

Radius of gyration: 13.55 Å; chains: 1; bounding box: 31×32×33 Å

Sequence (86 aa):
LGTYGLAEYQIEGDGNCQFRALADQIFRNPDYHRHVRKAVVKQLKEFRKHYEGYVPLDYKVYLKKMKRSGEWGDHVTLQAAADRVT